Protein AF-F3FY58-F1 (afdb_monomer_lite)

pLDDT: mean 86.52, std 12.42, range [48.5, 95.62]

Organism: NCBI:txid629262

InterPro domains:
  IPR001732 UDP-glucose/GDP-mannose dehydrogenase, N-terminal [PF03721] (7-43)
  IPR036291 NAD(P)-binding domain superfamily [SSF51735] (7-48)

Foldseek 3Di:
DDDPDDPPVDFDKDKDDDADPPCNVVCLLDPPDIDIGGDDPVVVVVVVVVSVD

Structure (mmCIF, N/CA/C/O backbone):
data_AF-F3FY58-F1
#
_entry.id   AF-F3FY58-F1
#
loop_
_atom_site.group_PDB
_atom_site.id
_atom_site.type_symbol
_atom_site.label_atom_id
_atom_site.label_alt_id
_atom_site.label_comp_id
_atom_site.label_asym_id
_atom_site.label_entity_id
_atom_site.label_seq_id
_atom_site.pdbx_PDB_ins_code
_atom_site.Cartn_x
_atom_site.Cartn_y
_atom_site.Cartn_z
_atom_site.occupancy
_atom_site.B_iso_or_equiv
_atom_site.auth_seq_id
_atom_site.auth_comp_id
_atom_site.auth_asym_id
_atom_site.auth_atom_id
_atom_site.pdbx_PDB_model_num
ATOM 1 N N . ALA A 1 1 ? 25.256 3.546 -5.725 1.00 48.50 1 ALA A N 1
ATOM 2 C CA . ALA A 1 1 ? 24.480 3.200 -6.934 1.00 48.50 1 ALA A CA 1
ATOM 3 C C . ALA A 1 1 ? 23.263 2.388 -6.511 1.00 48.50 1 ALA A C 1
ATOM 5 O O . ALA A 1 1 ? 23.382 1.644 -5.543 1.00 48.50 1 ALA A O 1
ATOM 6 N N . ALA A 1 2 ? 22.117 2.536 -7.180 1.00 54.75 2 ALA A N 1
ATOM 7 C CA . ALA A 1 2 ? 20.998 1.617 -6.971 1.00 54.75 2 ALA A CA 1
ATOM 8 C C . ALA A 1 2 ? 21.411 0.201 -7.410 1.00 54.75 2 ALA A C 1
ATOM 10 O O . ALA A 1 2 ? 22.171 0.065 -8.371 1.00 54.75 2 ALA A O 1
ATOM 11 N N . SER A 1 3 ? 20.934 -0.837 -6.714 1.00 59.50 3 SER A N 1
ATOM 12 C CA . SER A 1 3 ? 21.116 -2.222 -7.169 1.00 59.50 3 SER A CA 1
ATOM 13 C C . SER A 1 3 ? 20.595 -2.354 -8.603 1.00 59.50 3 SER A C 1
ATOM 15 O O . SER A 1 3 ? 19.535 -1.786 -8.888 1.00 59.50 3 SER A O 1
ATOM 17 N N . PRO A 1 4 ? 21.261 -3.115 -9.496 1.00 61.09 4 PRO A N 1
ATOM 18 C CA . PRO A 1 4 ? 20.620 -3.512 -10.740 1.00 61.09 4 PRO A CA 1
ATOM 19 C C . PRO A 1 4 ? 19.282 -4.170 -10.390 1.00 61.09 4 PRO A C 1
ATOM 21 O O . PRO A 1 4 ? 19.215 -5.020 -9.493 1.00 61.09 4 PRO A O 1
ATOM 24 N N . ARG A 1 5 ? 18.209 -3.729 -11.057 1.00 64.69 5 ARG A N 1
ATOM 25 C CA . ARG A 1 5 ? 16.927 -4.426 -10.990 1.00 64.69 5 ARG A CA 1
ATOM 26 C C . ARG A 1 5 ? 17.176 -5.817 -11.552 1.00 64.69 5 ARG A C 1
ATOM 28 O O . ARG A 1 5 ? 17.624 -5.937 -12.691 1.00 64.69 5 ARG A O 1
ATOM 35 N N . ARG A 1 6 ? 16.942 -6.841 -10.738 1.00 62.12 6 ARG A N 1
ATOM 36 C CA . ARG A 1 6 ? 16.849 -8.198 -11.258 1.00 62.12 6 ARG A CA 1
ATOM 37 C C . ARG A 1 6 ? 15.605 -8.271 -12.147 1.00 62.12 6 ARG A C 1
ATOM 39 O O . ARG A 1 6 ? 14.656 -7.507 -11.957 1.00 62.12 6 ARG A O 1
ATOM 46 N N . ASP A 1 7 ? 15.691 -9.112 -13.168 1.00 65.69 7 ASP A N 1
ATOM 47 C CA . ASP A 1 7 ? 14.594 -9.391 -14.089 1.00 65.69 7 ASP A CA 1
ATOM 48 C C . ASP A 1 7 ? 14.134 -10.829 -13.833 1.00 65.69 7 ASP A C 1
ATOM 50 O O . ASP A 1 7 ? 14.400 -11.761 -14.588 1.00 65.69 7 ASP A O 1
ATOM 54 N N . ASP A 1 8 ? 13.561 -11.024 -12.645 1.00 71.75 8 ASP A N 1
ATOM 55 C CA . ASP A 1 8 ? 13.163 -12.318 -12.088 1.00 71.75 8 ASP A CA 1
ATOM 56 C C . ASP A 1 8 ? 11.754 -12.743 -12.568 1.00 71.75 8 ASP A C 1
ATOM 58 O O . ASP A 1 8 ? 11.158 -13.673 -12.025 1.00 71.75 8 ASP A O 1
ATOM 62 N N . GLY A 1 9 ? 11.189 -12.039 -13.556 1.00 82.50 9 GLY A N 1
ATOM 63 C CA . GLY A 1 9 ? 9.846 -12.280 -14.091 1.00 82.50 9 GLY A CA 1
ATOM 64 C C . GLY A 1 9 ? 8.687 -11.788 -13.212 1.00 82.50 9 GLY A C 1
ATOM 65 O O . GLY A 1 9 ? 7.533 -12.060 -13.545 1.00 82.50 9 GLY A O 1
ATOM 66 N N . PHE A 1 10 ? 8.956 -11.068 -12.114 1.00 84.56 10 PHE A N 1
ATOM 67 C CA . PHE A 1 10 ? 7.921 -10.434 -11.287 1.00 84.56 10 PHE A CA 1
ATOM 68 C C . PHE A 1 10 ? 7.766 -8.934 -11.570 1.00 84.56 10 PHE A C 1
ATOM 70 O O . PHE A 1 10 ? 8.718 -8.215 -11.874 1.00 84.56 10 PHE A O 1
ATOM 77 N N . GLU A 1 11 ? 6.541 -8.440 -11.410 1.00 89.12 11 GLU A N 1
ATOM 78 C CA . GLU A 1 11 ? 6.194 -7.032 -11.599 1.00 89.12 11 GLU A CA 1
ATOM 79 C C . GLU A 1 11 ? 6.109 -6.330 -10.235 1.00 89.12 11 GLU A C 1
ATOM 81 O O . GLU A 1 11 ? 5.503 -6.846 -9.299 1.00 89.12 11 GLU A O 1
ATOM 86 N N . VAL A 1 12 ? 6.715 -5.144 -10.113 1.00 89.62 12 VAL A N 1
ATOM 87 C CA . VAL A 1 12 ? 6.695 -4.346 -8.874 1.00 89.62 12 VAL A CA 1
ATOM 88 C C . VAL A 1 12 ? 5.808 -3.122 -9.066 1.00 89.62 12 VAL A C 1
ATOM 90 O O . VAL A 1 12 ? 6.002 -2.354 -10.012 1.00 89.62 12 VAL A O 1
ATOM 93 N N . ILE A 1 13 ? 4.879 -2.930 -8.133 1.00 94.31 13 ILE A N 1
ATOM 94 C CA . ILE A 1 13 ? 3.998 -1.764 -8.022 1.00 94.31 13 ILE A CA 1
ATOM 95 C C . ILE A 1 13 ? 4.104 -1.163 -6.614 1.00 94.31 13 I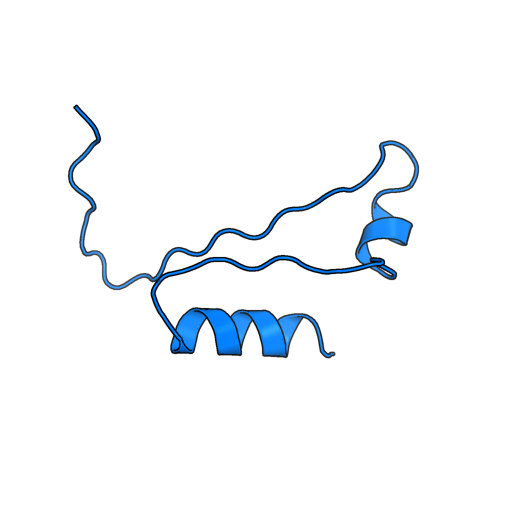LE A C 1
ATOM 97 O O . ILE A 1 13 ? 4.497 -1.846 -5.669 1.00 94.31 13 ILE A O 1
ATOM 101 N N . SER A 1 14 ? 3.721 0.101 -6.478 1.00 95.06 14 SER A N 1
ATOM 102 C CA . SER A 1 14 ? 3.611 0.822 -5.209 1.00 95.06 14 SER A CA 1
ATOM 103 C C . SER A 1 14 ? 2.140 1.046 -4.863 1.00 95.06 14 SER A C 1
ATOM 105 O O . SER A 1 14 ? 1.368 1.464 -5.727 1.00 95.06 14 SER A O 1
ATOM 107 N N . ASN A 1 15 ? 1.759 0.805 -3.605 1.00 95.12 15 ASN A N 1
ATOM 108 C CA . ASN A 1 15 ? 0.390 0.969 -3.107 1.00 95.12 15 ASN A CA 1
ATOM 109 C C . ASN A 1 15 ? 0.370 1.524 -1.664 1.00 95.12 15 ASN A C 1
ATOM 111 O O . ASN A 1 15 ? 0.191 0.734 -0.736 1.00 95.12 15 ASN A O 1
ATOM 115 N N . PRO A 1 16 ? 0.524 2.847 -1.458 1.00 95.00 16 PRO A N 1
ATOM 116 C CA . PRO A 1 16 ? 0.195 3.480 -0.182 1.00 95.00 16 PRO A CA 1
ATOM 117 C C . PRO A 1 16 ? -1.331 3.480 0.024 1.00 95.00 16 PRO A C 1
ATOM 119 O O . PRO A 1 16 ? -2.089 3.810 -0.891 1.00 95.00 16 PRO A O 1
ATOM 122 N N . GLU A 1 17 ? -1.895 3.057 1.157 1.00 92.31 17 GLU A N 1
ATOM 123 C CA . GLU A 1 17 ? -1.402 3.053 2.549 1.00 92.31 17 GLU A CA 1
ATOM 124 C C . GLU A 1 17 ? -1.326 4.465 3.173 1.00 92.31 17 GLU A C 1
ATOM 126 O O . GLU A 1 17 ? -0.427 5.253 2.916 1.00 92.31 17 GLU A O 1
ATOM 131 N N . PHE A 1 18 ? -2.355 4.796 3.967 1.00 93.06 18 PHE A N 1
ATOM 132 C CA . PHE A 1 18 ? -2.563 6.084 4.658 1.00 93.06 18 PHE A CA 1
ATOM 133 C C . PHE A 1 18 ? -3.317 5.884 5.992 1.00 93.06 18 PHE A C 1
ATOM 135 O O . PHE A 1 18 ? -4.067 6.751 6.442 1.00 93.06 18 PHE A O 1
ATOM 142 N N . PHE A 1 19 ? -3.196 4.694 6.583 1.00 93.25 19 PHE A N 1
ATOM 143 C CA . PHE A 1 19 ? -3.974 4.284 7.751 1.00 93.25 19 PHE A CA 1
ATOM 144 C C . PHE A 1 19 ? -3.523 5.029 9.010 1.00 93.25 19 PHE A C 1
ATOM 146 O O . PHE A 1 19 ? -2.324 5.176 9.249 1.00 93.25 19 PHE A O 1
ATOM 153 N N . LYS A 1 20 ? -4.474 5.463 9.842 1.00 93.06 20 LYS A N 1
ATOM 154 C CA . LYS A 1 20 ? -4.172 6.043 11.156 1.00 93.06 20 LYS A CA 1
ATOM 155 C C . LYS A 1 20 ? -4.066 4.933 12.203 1.00 93.06 20 LYS A C 1
ATOM 157 O O . LYS A 1 20 ? -4.811 3.947 12.191 1.00 93.06 20 LYS A O 1
ATOM 162 N N . GLU A 1 21 ? -3.137 5.107 13.136 1.00 95.50 21 GLU A N 1
ATOM 163 C CA . GLU A 1 21 ? -3.002 4.220 14.289 1.00 95.50 21 GLU A CA 1
ATOM 164 C C . GLU A 1 21 ? -4.306 4.200 15.1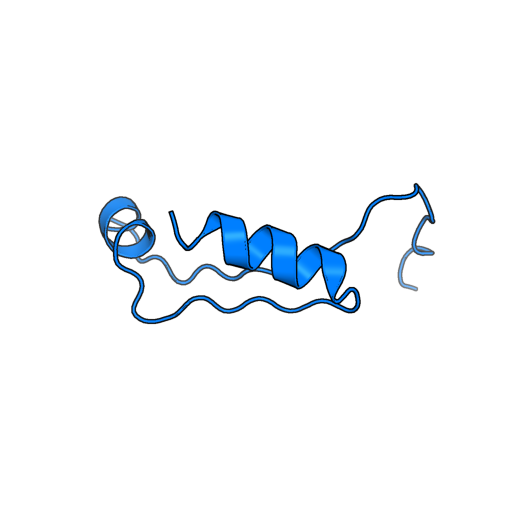09 1.00 95.50 21 GLU A C 1
ATOM 166 O O . GLU A 1 21 ? -5.015 5.202 15.209 1.00 95.50 21 GLU A O 1
ATOM 171 N N . GLY A 1 22 ? -4.673 3.033 15.642 1.00 95.62 22 GLY A N 1
ATOM 172 C CA . GLY A 1 22 ? -5.922 2.837 16.386 1.00 95.62 22 GLY A CA 1
ATOM 173 C C . GLY A 1 22 ? -7.190 2.643 15.537 1.00 95.62 22 GLY A C 1
ATOM 174 O O . GLY A 1 22 ? -8.155 2.086 16.051 1.00 95.62 22 GLY A O 1
ATOM 175 N N . CYS A 1 23 ? -7.209 3.009 14.246 1.00 94.25 23 CYS A N 1
ATOM 176 C CA . CYS A 1 23 ? -8.369 2.773 13.364 1.00 94.25 23 CYS A CA 1
ATOM 177 C C . CYS A 1 23 ? -8.053 2.141 11.994 1.00 94.25 23 CYS A C 1
ATOM 179 O O . CYS A 1 23 ? -8.955 2.001 11.166 1.00 94.25 23 CYS A O 1
ATOM 181 N N . ALA A 1 24 ? -6.824 1.654 11.789 1.00 94.19 24 ALA A N 1
ATOM 182 C CA . ALA A 1 24 ? -6.343 1.085 10.526 1.00 94.19 24 ALA A CA 1
ATOM 183 C C . ALA A 1 24 ? -7.253 0.022 9.873 1.00 94.19 24 ALA A C 1
ATOM 185 O O . ALA A 1 24 ? -7.353 -0.018 8.650 1.00 94.19 24 ALA A O 1
ATOM 186 N N . VAL A 1 25 ? -7.961 -0.809 10.651 1.00 93.75 25 VAL A N 1
ATOM 187 C CA . VAL A 1 25 ? -8.933 -1.779 10.102 1.00 93.75 25 VAL A CA 1
ATOM 188 C C . VAL A 1 25 ? -10.103 -1.066 9.417 1.00 93.75 25 VAL A C 1
ATOM 190 O O . VAL A 1 25 ? -10.489 -1.438 8.312 1.00 93.75 25 VAL A O 1
ATOM 193 N N . SER A 1 26 ? -10.646 -0.013 10.034 1.00 93.19 26 SER A N 1
ATOM 194 C CA . SER A 1 26 ? -11.739 0.771 9.451 1.00 93.19 26 SER A CA 1
ATOM 195 C C . SER A 1 26 ? -11.268 1.587 8.247 1.00 93.19 26 SER A C 1
ATOM 197 O O . SER A 1 26 ? -11.987 1.649 7.252 1.00 93.19 26 SER A O 1
ATOM 199 N N . ASP A 1 27 ? -10.076 2.188 8.319 1.00 92.31 27 ASP A N 1
ATOM 200 C CA . ASP A 1 27 ? -9.499 2.946 7.200 1.00 92.31 27 ASP A CA 1
ATOM 201 C C . ASP A 1 27 ? -9.206 2.034 5.988 1.00 92.31 27 ASP A C 1
ATOM 203 O O . ASP A 1 27 ? -9.383 2.451 4.847 1.00 92.31 27 ASP A O 1
ATOM 207 N N . CYS A 1 28 ? -8.796 0.780 6.219 1.00 91.06 28 CYS A N 1
ATOM 208 C CA . CYS A 1 28 ? -8.544 -0.213 5.167 1.00 91.06 28 CYS A CA 1
ATOM 209 C C . CYS A 1 28 ? -9.836 -0.711 4.496 1.00 91.06 28 CYS A C 1
ATOM 211 O O . CYS A 1 28 ? -9.870 -0.893 3.281 1.00 91.06 28 CYS A O 1
ATOM 213 N N . LEU A 1 29 ? -10.915 -0.891 5.268 1.00 91.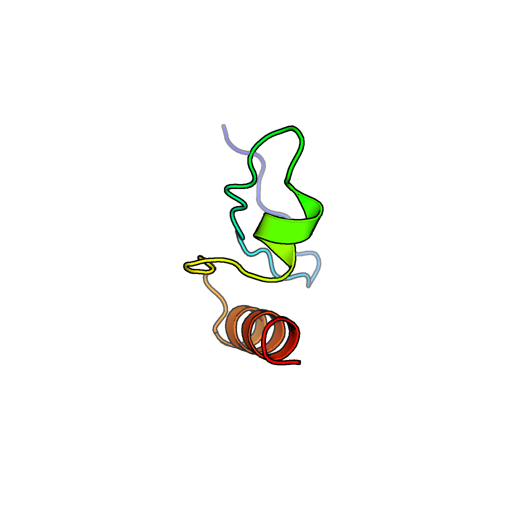31 29 LEU A N 1
ATOM 214 C CA . LEU A 1 29 ? -12.219 -1.329 4.751 1.00 91.31 29 LEU A CA 1
ATOM 215 C C . LEU A 1 29 ? -13.025 -0.204 4.082 1.00 91.31 29 LEU A C 1
ATOM 217 O O . LEU A 1 29 ? -13.941 -0.483 3.311 1.00 91.31 29 LEU A O 1
ATOM 221 N N . ARG A 1 30 ? -12.742 1.065 4.405 1.00 90.62 30 ARG A N 1
ATOM 222 C CA . ARG A 1 30 ? -13.456 2.240 3.876 1.00 90.62 30 ARG A CA 1
ATOM 223 C C . ARG A 1 30 ? -12.499 3.398 3.542 1.00 90.62 30 ARG A C 1
ATOM 225 O O . ARG A 1 30 ? -12.627 4.469 4.136 1.00 90.62 30 ARG A O 1
ATOM 232 N N . PRO A 1 31 ? -11.547 3.213 2.611 1.00 91.38 31 PRO A N 1
ATOM 233 C CA . PRO A 1 31 ? -10.606 4.262 2.240 1.00 91.38 31 PRO A CA 1
ATOM 234 C C . PRO A 1 31 ? -11.296 5.363 1.420 1.00 91.38 31 PRO A C 1
ATOM 236 O O . PRO A 1 31 ? -12.069 5.070 0.510 1.00 91.38 31 PRO A O 1
ATOM 239 N N . ASP A 1 32 ? -10.944 6.630 1.665 1.00 91.50 32 ASP A N 1
ATOM 240 C CA . ASP A 1 32 ? -11.393 7.759 0.827 1.00 91.50 32 ASP A CA 1
ATOM 241 C C . ASP A 1 32 ? -10.884 7.642 -0.623 1.00 91.50 32 ASP A C 1
ATOM 243 O O . ASP A 1 32 ? -11.508 8.127 -1.566 1.00 91.50 32 ASP A O 1
ATOM 247 N N . ARG A 1 33 ? -9.703 7.033 -0.797 1.00 92.62 33 ARG A N 1
ATOM 248 C CA . ARG A 1 33 ? -9.059 6.739 -2.083 1.00 92.62 33 ARG A CA 1
ATOM 249 C C . ARG A 1 33 ? -7.969 5.682 -1.914 1.00 92.62 33 ARG A C 1
ATOM 251 O O . ARG A 1 33 ? -7.369 5.574 -0.849 1.00 92.62 33 ARG A O 1
ATOM 258 N N . ILE A 1 34 ? -7.654 4.984 -3.000 1.00 92.62 34 ILE A N 1
ATOM 259 C CA . ILE A 1 34 ? -6.530 4.045 -3.098 1.00 92.62 34 ILE A CA 1
ATOM 260 C C . ILE A 1 34 ? -5.594 4.565 -4.191 1.00 92.62 34 ILE A C 1
ATOM 262 O O . ILE A 1 34 ? -6.057 4.946 -5.268 1.00 92.62 34 ILE A O 1
ATOM 266 N N . ILE A 1 35 ? -4.289 4.613 -3.917 1.00 94.50 35 ILE A N 1
ATOM 267 C CA . ILE A 1 35 ? -3.275 5.081 -4.868 1.00 94.50 35 ILE A CA 1
ATOM 268 C C . ILE A 1 35 ? -2.429 3.882 -5.285 1.00 94.50 35 ILE A C 1
ATOM 270 O O . ILE A 1 35 ? -1.794 3.257 -4.445 1.00 94.50 35 ILE A O 1
ATOM 274 N N . VAL A 1 36 ? -2.390 3.590 -6.586 1.00 94.06 36 VAL A N 1
ATOM 275 C CA . VAL A 1 36 ? -1.545 2.532 -7.155 1.00 94.06 36 VAL A CA 1
ATOM 276 C C . VAL A 1 36 ? -0.657 3.136 -8.238 1.00 94.06 36 VAL A C 1
ATOM 278 O O . VAL A 1 36 ? -1.157 3.799 -9.145 1.00 94.06 36 VAL A O 1
ATOM 281 N N . GLY A 1 37 ? 0.653 2.909 -8.148 1.00 95.19 37 GLY A N 1
ATOM 282 C CA . GLY A 1 37 ? 1.642 3.361 -9.127 1.00 95.19 37 GLY A CA 1
ATOM 283 C C . GLY A 1 37 ? 2.510 2.208 -9.624 1.00 95.19 37 GLY A C 1
ATOM 284 O O . GLY A 1 37 ? 2.910 1.346 -8.848 1.00 95.19 37 GLY A O 1
ATOM 285 N N . GLY A 1 38 ? 2.819 2.178 -10.917 1.00 93.56 38 GLY A N 1
ATOM 286 C CA . GLY A 1 38 ? 3.596 1.102 -11.527 1.00 93.56 38 GLY A CA 1
ATOM 287 C C . GLY A 1 38 ? 3.761 1.303 -13.029 1.00 93.56 38 GLY A C 1
ATOM 288 O O . GLY A 1 38 ? 3.038 2.092 -13.632 1.00 93.56 38 GLY A O 1
ATOM 289 N N . ALA A 1 39 ? 4.721 0.597 -13.629 1.00 91.88 39 ALA A N 1
ATOM 290 C CA . ALA A 1 39 ? 5.013 0.698 -15.063 1.00 91.88 39 ALA A CA 1
ATOM 291 C C . ALA A 1 39 ? 4.259 -0.334 -15.927 1.00 91.88 39 ALA A C 1
ATOM 293 O O . ALA A 1 39 ? 4.186 -0.166 -17.140 1.00 91.88 39 ALA A O 1
ATOM 294 N N . SER A 1 40 ? 3.706 -1.392 -15.321 1.00 93.31 40 SER A N 1
ATOM 295 C CA . SER A 1 40 ? 2.951 -2.433 -16.028 1.00 93.31 40 SER A CA 1
ATOM 296 C C . SER A 1 40 ? 1.442 -2.196 -15.919 1.00 93.31 40 SER A C 1
ATOM 298 O O . SER A 1 40 ? 0.911 -2.267 -14.808 1.00 93.31 40 SER A O 1
ATOM 300 N N . PRO A 1 41 ? 0.722 -1.985 -17.040 1.00 93.75 41 PRO A N 1
ATOM 301 C CA . PRO A 1 41 ? -0.739 -1.911 -17.036 1.00 93.75 41 PRO A CA 1
ATOM 302 C C . PRO A 1 41 ? -1.387 -3.175 -16.456 1.00 93.75 41 PRO A C 1
ATOM 304 O O . PRO A 1 41 ? -2.304 -3.079 -15.648 1.00 93.75 41 PRO A O 1
ATOM 307 N N . ARG A 1 42 ? -0.841 -4.360 -16.773 1.00 93.19 42 ARG A N 1
ATOM 308 C CA . ARG A 1 42 ? -1.344 -5.650 -16.277 1.00 93.19 42 ARG A CA 1
ATOM 309 C C . ARG A 1 42 ? -1.311 -5.727 -14.749 1.00 93.19 42 ARG A C 1
ATOM 311 O O . ARG A 1 42 ? -2.298 -6.135 -14.141 1.00 93.19 42 ARG A O 1
ATOM 318 N N . ALA A 1 43 ? -0.197 -5.336 -14.130 1.00 93.69 43 ALA A N 1
ATOM 319 C CA . ALA A 1 43 ? -0.069 -5.345 -12.674 1.00 93.69 43 ALA A CA 1
ATOM 320 C C . ALA A 1 43 ? -1.040 -4.351 -12.009 1.00 93.69 43 ALA A C 1
ATOM 322 O O . ALA A 1 43 ? -1.633 -4.661 -10.974 1.00 93.69 43 ALA A O 1
ATOM 323 N N . LEU A 1 44 ? -1.245 -3.180 -12.625 1.00 94.44 44 LEU A N 1
ATOM 324 C CA . LEU A 1 44 ? -2.205 -2.176 -12.156 1.00 94.44 44 LEU A CA 1
ATOM 325 C C . LEU A 1 44 ? -3.655 -2.679 -12.233 1.00 94.44 44 LEU A C 1
ATOM 327 O O . LEU A 1 44 ? -4.417 -2.461 -11.290 1.00 94.44 44 LEU A O 1
ATOM 331 N N . ASP A 1 45 ? -4.029 -3.380 -13.305 1.00 93.94 45 ASP A N 1
ATOM 332 C CA . ASP A 1 45 ? -5.374 -3.943 -13.474 1.00 93.94 45 ASP A CA 1
ATOM 333 C C . ASP A 1 45 ? -5.653 -5.087 -12.489 1.00 93.94 45 ASP A C 1
ATOM 335 O O . ASP A 1 45 ? -6.729 -5.135 -11.888 1.00 93.94 45 ASP A O 1
ATOM 339 N N . ILE A 1 46 ? -4.669 -5.963 -12.244 1.00 92.88 46 ILE A N 1
ATOM 340 C CA . ILE A 1 46 ? -4.762 -7.020 -11.222 1.00 92.88 46 ILE A CA 1
ATOM 341 C C . ILE A 1 46 ? -4.976 -6.404 -9.832 1.00 92.88 46 ILE A C 1
ATOM 343 O O . ILE A 1 46 ? -5.897 -6.807 -9.118 1.00 92.88 46 ILE A O 1
ATOM 347 N N . GLN A 1 47 ? -4.172 -5.400 -9.463 1.00 93.62 47 GLN A N 1
ATOM 348 C CA . GLN A 1 47 ? -4.301 -4.712 -8.176 1.00 93.62 47 GLN A CA 1
ATOM 349 C C . GLN A 1 47 ? -5.663 -4.014 -8.056 1.00 93.62 47 GLN A C 1
ATOM 351 O O . GLN A 1 47 ? -6.346 -4.170 -7.044 1.00 93.62 47 GLN A O 1
ATOM 356 N N . ARG A 1 48 ? -6.107 -3.299 -9.100 1.00 90.38 48 ARG A N 1
ATOM 357 C CA . ARG A 1 48 ? -7.425 -2.644 -9.147 1.00 90.38 48 ARG A CA 1
ATOM 358 C C . ARG A 1 48 ? -8.562 -3.644 -8.939 1.00 90.38 48 ARG A C 1
ATOM 360 O O . ARG A 1 48 ? -9.441 -3.388 -8.121 1.00 90.38 48 ARG A O 1
ATOM 367 N N . GLY A 1 49 ? -8.527 -4.784 -9.629 1.00 89.94 49 GLY A N 1
ATOM 368 C CA . GLY A 1 49 ? -9.525 -5.845 -9.485 1.00 89.94 49 GLY A CA 1
ATOM 369 C C . GLY A 1 49 ? -9.517 -6.524 -8.110 1.00 89.94 49 GLY A C 1
ATOM 370 O O . GLY A 1 49 ? -10.515 -7.133 -7.731 1.00 89.94 49 GLY A O 1
ATOM 371 N N . GLY A 1 50 ? -8.419 -6.421 -7.352 1.00 85.44 50 GLY A N 1
ATOM 372 C CA . GLY A 1 50 ? -8.330 -6.866 -5.959 1.00 85.44 50 GLY A CA 1
ATOM 373 C C . GLY A 1 50 ? -9.121 -5.990 -4.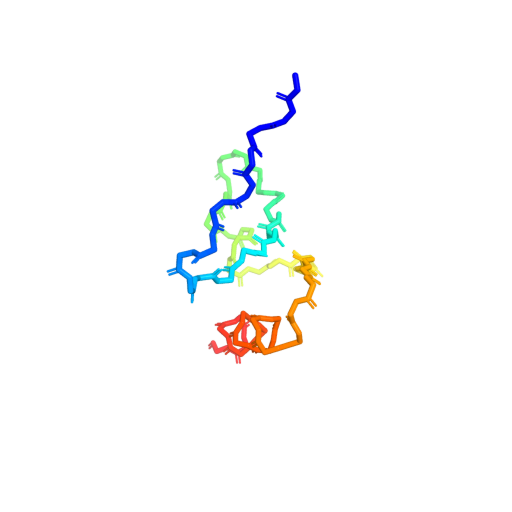983 1.00 85.44 50 GLY A C 1
ATOM 374 O O . GLY A 1 50 ? -9.776 -6.531 -4.102 1.00 85.44 50 GLY A O 1
ATOM 375 N N . TRP A 1 51 ? -9.105 -4.668 -5.179 1.00 82.50 51 TRP A N 1
ATOM 376 C CA . TRP A 1 51 ? -9.774 -3.677 -4.317 1.00 82.50 51 TRP A CA 1
ATOM 377 C C . TRP A 1 51 ? -11.242 -3.391 -4.678 1.00 82.50 51 TRP A C 1
ATOM 379 O O . TRP A 1 51 ? -11.898 -2.598 -4.009 1.00 82.50 51 TRP A O 1
ATOM 389 N N . GLN A 1 52 ? -11.756 -3.989 -5.755 1.00 73.56 52 GLN A N 1
ATOM 390 C CA . GLN A 1 52 ? -13.139 -3.819 -6.231 1.00 73.56 52 GLN A CA 1
ATOM 391 C C . GLN A 1 52 ? -14.073 -4.974 -5.818 1.00 73.56 52 GLN A C 1
ATOM 393 O O . GLN A 1 52 ? -15.151 -5.119 -6.394 1.00 73.56 52 GLN A O 1
ATOM 398 N N . ARG A 1 53 ? -13.653 -5.807 -4.858 1.00 60.84 53 ARG A N 1
ATOM 399 C CA . ARG A 1 53 ? -14.413 -6.936 -4.302 1.00 60.84 53 ARG A CA 1
ATOM 400 C C . ARG A 1 53 ? -14.591 -6.773 -2.800 1.00 60.84 53 ARG A C 1
ATOM 402 O O . ARG A 1 53 ? -15.682 -7.152 -2.331 1.00 60.84 53 ARG A O 1
#

Secondary structure (DSSP, 8-state):
-PPPPP--S---EE----PPTTTHHHHHHS-S----EES-HHHHHHHHHHHT-

Radius of gyration: 14.23 Å; chains: 1; bounding box: 39×20×33 Å

Sequence (53 aa):
AASPRRDDGFEVISNPEFFKEGCAVSDCLRPDRIIVGGASPRALDIQRGGWQR

=== Feature glossary ===
Key to the feature types in this record:

pLDDT. pLDDT is the predicted lDDT-Cα score: AlphaFold's confidence that the local environment of each residue (all inter-atomic distances within 15 Å) is correctly placed. It is a per-residue number between 0 and 100, with higher meaning more reliable.

Radius of gyration, Cα contacts, bounding box. The geometric summary reports three shape descriptors. Rg (radius of gyration) measures how spread out the Cα atoms are about their centre of mass; compact globular proteins have small Rg, elongated or unfolded ones large. Cα contacts (<8 Å, |i−j|>4) count long-range residue pairs in spatial proximity — high for tightly packed folds, near zero for rods or random coil. The bounding-box extents give the protein's footprint along x, y, z in Å.

Backbone torsions (φ/ψ). Backbone dihedral angles. Every residue except chain termini has a φ (preceding-C → N → Cα → C) and a ψ (N → Cα → C → next-N). They are reported in degrees following the IUPAC sign convention. Secondary structure is essentially a statement about which (φ, ψ) basin each residue occupies.

Contact-map, Ramachandran, and PAE plots. Plot images: a contact map (which residues are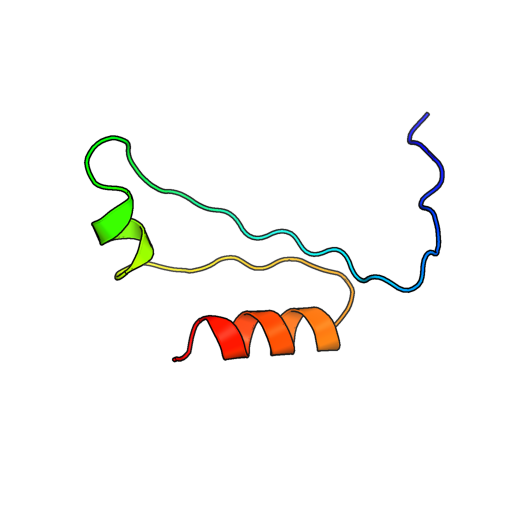 close in 3D, as an N×N binary image), a Ramachandran scatter (backbone torsion angles, revealing secondary-structure composition at a glance), and — for AlphaFold structures — a PAE heatmap (pairwise prediction confidence).

Predicted aligned error. Predicted Aligned Error (PAE) is an AlphaFold confidence matrix: entry (i, j) is the expected error in the position of residue j, in ångströms, when the prediction is superimposed on the true structure at residue i. Low PAE within a block of residues means that block is internally rigid and well-predicted; high PAE between two blocks means their relative placement is uncertain even if each block individually is confident.

Secondary structure (3-state, P-SEA). Three-state secondary structure (P-SEA) collapses the eight DSSP classes into helix (a), strand (b), and coil (c). P-SEA assigns these from Cα geometry alone — distances and angles — without requiring backbone oxygens, so it works on any Cα trace.

Solvent-accessible surface area. Solvent-accessible surface area (SASA) is the area in Å² traced out by the centre of a 1.4 Å probe sphere (a water molecule) rolled over the protein's van der Waals surface (Shrake–Rupley / Lee–Richards construction). Buried residues have near-zero SASA; fully exposed residues can exceed 200 Å². The total SASA scales roughly with the number of surface residues.

Foldseek 3Di. The Foldseek 3Di string encodes local tertiary geometry as a 20-letter alphabet — one character per residue — derived from the relative positions of nearby Cα atoms. Unlike the amino-acid sequence, 3Di is a direct function of the 3D structure, so two proteins with the same fold have similar 3Di strings even at low sequence identity.

B-factor. For experimental (PDB) structures, the B-factor (temperature factor) quantifies the positional spread of each atom in the crystal — a combination of thermal vibration and static disorder — in units of Å². High B-factors mark flexible loops or poorly resolved regions; low B-factors mark the rigid, well-ordered core.

mmCIF coordinates. The mmCIF block holds the 3D Cartesian coordinates of each backbone atom (N, Cα, C, O) in ångströms. mmCIF is the PDB's canonical archive format — a tagged-loop text representation of the atomic model.

InterPro / GO / CATH / organism. Functional annotations link the protein to curated databases. InterPro entries identify conserved domains and families by matching the sequence against member-database signatures (Pfam, PROSITE, CDD, …). Gene Ontology (GO) terms describe molecular function, biological process, and cellular component in a controlled vocabulary. CATH places the structure in a hierarchical fold classification (Class/Arc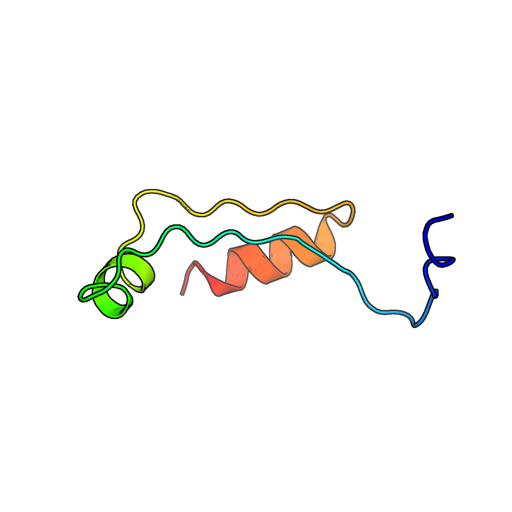hitecture/Topology/Homologous-superfamily). The organism is the source species.

Rendered structure images. Structure images are PyMOL renders from six orthogonal camera directions. Cartoon representation draws helices as coils and strands as arrows; sticks shows the backbone as bonds; surface shows the solvent-excluded envelope. Rainbow coloring maps sequence position to hue (blue→red, N→C); chain coloring assigns a distinct color per polypeptide.

Sequence. This is the polypeptide sequence — one letter per residue, N-terminus first. Length ranges from a few dozen residues for small domains to over a thousand for large multi-domain proteins.

Secondary structure (8-state, DSSP). The SS8 string is DSSP's per-residue secondary-structure call. α-helix (H) means an i→i+4 H-bond ladder; β-strand (E) means the residue participates in a β-sheet; 3₁₀ (G) and π (I) are tighter and wider helices; T/S are turns/bends; '-' is loop.

Nearest PDB structures. Structural nearest neighbors (via Foldseek easy-search vs the PDB). Reported per hit: target PDB id, E-value, and alignment TM-score. A TM-score above ~0.5 is the conventional threshold for 'same fold'.